Protein AF-A0A376TJC1-F1 (afdb_monomer_lite)

Organism: Escherichia coli (NCBI:txid562)

Sequence (35 aa):
MFTSVAQANAAVIEQIRRARPHWLDVQPASHLSAN

Secondary structure (DSSP, 8-state):
--SSHHHHHHHHHHHHHHH-TT-S----GGGGG--

pLDDT: mean 79.99, std 12.04, range [43.81, 91.81]

Radius of gyration: 10.88 Å; chains: 1; bounding box: 26×20×22 Å

Structure (mmCIF, N/CA/C/O backbone):
data_AF-A0A376TJC1-F1
#
_entry.id   AF-A0A376TJC1-F1
#
loop_
_atom_site.group_PDB
_atom_site.id
_atom_site.type_symbol
_atom_site.label_atom_id
_atom_site.label_alt_id
_atom_site.label_comp_id
_atom_site.label_asym_id
_atom_site.label_entity_id
_atom_site.label_seq_id
_atom_site.pdbx_PDB_ins_code
_atom_site.Cartn_x
_atom_site.Cartn_y
_atom_site.Cartn_z
_atom_site.occupancy
_atom_site.B_iso_or_equiv
_atom_site.auth_seq_id
_atom_site.auth_comp_id
_atom_site.auth_asym_id
_atom_site.auth_atom_id
_atom_site.pdbx_PDB_model_num
ATOM 1 N N . MET A 1 1 ? -11.090 -1.650 2.180 1.00 81.56 1 MET A N 1
ATOM 2 C CA . MET A 1 1 ? -10.846 -0.358 2.857 1.00 81.56 1 MET A CA 1
ATOM 3 C C . MET A 1 1 ? -9.657 -0.551 3.790 1.00 81.56 1 MET A C 1
ATOM 5 O O . MET A 1 1 ? -9.593 -1.608 4.408 1.00 81.56 1 MET A O 1
ATOM 9 N N . PHE A 1 2 ? -8.696 0.376 3.835 1.00 87.50 2 PHE A N 1
ATOM 10 C CA . PHE A 1 2 ? -7.552 0.267 4.752 1.00 87.50 2 PHE A CA 1
ATOM 11 C C . PHE A 1 2 ? -7.971 0.716 6.153 1.00 87.50 2 PHE A C 1
ATOM 13 O O . PHE A 1 2 ? -8.709 1.690 6.285 1.00 87.50 2 PHE A O 1
ATOM 20 N N . THR A 1 3 ? -7.526 0.007 7.187 1.00 90.31 3 THR A N 1
ATOM 21 C CA . THR A 1 3 ? -7.898 0.277 8.586 1.00 90.31 3 THR A CA 1
ATOM 22 C C . THR A 1 3 ? -6.931 1.233 9.279 1.00 90.31 3 THR A C 1
ATOM 24 O O . THR A 1 3 ? -7.181 1.664 10.400 1.00 90.31 3 THR A O 1
ATOM 27 N N . SER A 1 4 ? -5.826 1.588 8.618 1.00 91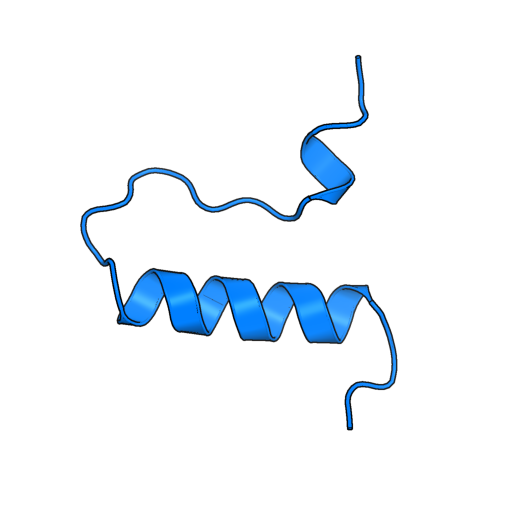.81 4 SER A N 1
ATOM 28 C CA . SER A 1 4 ? -4.855 2.562 9.110 1.00 91.81 4 SER A CA 1
ATOM 29 C C . SER A 1 4 ? -4.093 3.236 7.968 1.00 91.81 4 SER A C 1
ATOM 31 O O . SER A 1 4 ? -3.963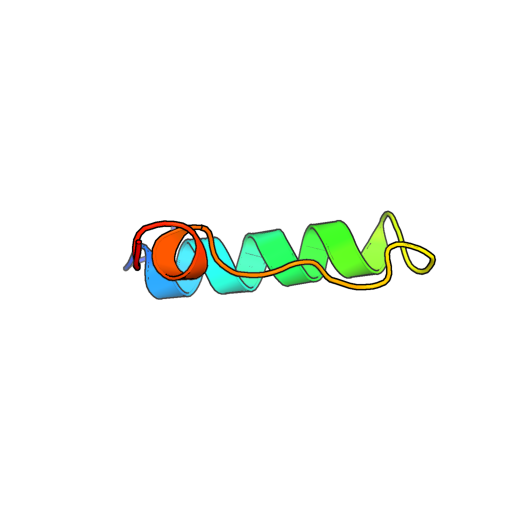 2.689 6.869 1.00 91.81 4 SER A O 1
ATOM 33 N N . VAL A 1 5 ? -3.529 4.412 8.256 1.00 88.38 5 VAL A N 1
ATOM 34 C CA . VAL A 1 5 ? -2.624 5.136 7.345 1.00 88.38 5 VAL A CA 1
ATOM 35 C C . VAL A 1 5 ? -1.391 4.295 7.012 1.00 88.38 5 VAL A C 1
ATOM 37 O O . VAL A 1 5 ? -0.956 4.271 5.866 1.00 88.38 5 VAL A O 1
ATOM 40 N N . ALA A 1 6 ? -0.864 3.539 7.980 1.00 88.25 6 ALA A N 1
ATOM 41 C CA . ALA A 1 6 ? 0.270 2.646 7.756 1.00 88.25 6 ALA A CA 1
ATOM 42 C C . ALA A 1 6 ? -0.048 1.568 6.706 1.00 88.25 6 ALA A C 1
ATOM 44 O O . ALA A 1 6 ? 0.746 1.337 5.794 1.00 88.25 6 ALA A O 1
ATOM 45 N N . GLN A 1 7 ? -1.239 0.961 6.784 1.00 89.38 7 GLN A N 1
ATOM 46 C CA . GLN A 1 7 ? -1.682 -0.037 5.810 1.00 89.38 7 GLN A CA 1
ATOM 47 C C . GLN A 1 7 ? -1.877 0.577 4.415 1.00 89.38 7 GLN A C 1
ATOM 49 O O . GLN A 1 7 ? -1.484 -0.029 3.418 1.00 89.38 7 GLN A O 1
ATOM 54 N N . ALA A 1 8 ? -2.446 1.784 4.342 1.00 91.06 8 ALA A N 1
ATOM 55 C CA . ALA A 1 8 ? -2.612 2.501 3.081 1.00 91.06 8 ALA A CA 1
ATOM 56 C C . ALA A 1 8 ? -1.256 2.846 2.441 1.00 91.06 8 ALA A C 1
ATOM 58 O O . ALA A 1 8 ? -1.052 2.589 1.256 1.00 91.06 8 ALA A O 1
ATOM 59 N N . ASN A 1 9 ? -0.304 3.347 3.233 1.00 90.50 9 ASN A N 1
ATOM 60 C CA . ASN A 1 9 ? 1.031 3.705 2.758 1.00 90.50 9 ASN A CA 1
ATOM 61 C C . ASN A 1 9 ? 1.775 2.490 2.201 1.00 90.50 9 ASN A C 1
ATOM 63 O O . ASN A 1 9 ? 2.328 2.566 1.10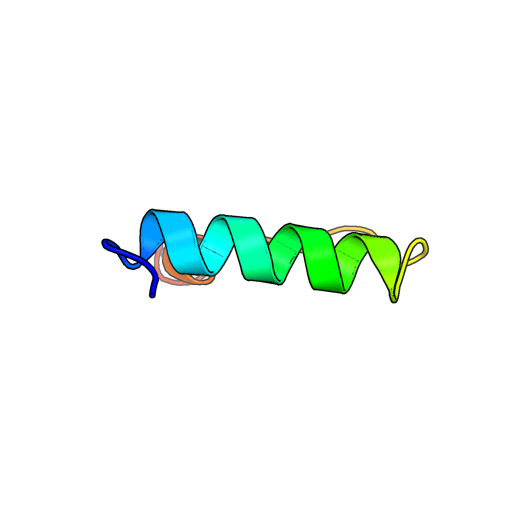7 1.00 90.50 9 ASN A O 1
ATOM 67 N N . ALA A 1 10 ? 1.744 1.357 2.907 1.00 89.50 10 ALA A N 1
ATOM 68 C CA . ALA A 1 10 ? 2.378 0.129 2.437 1.00 89.50 10 ALA A CA 1
ATOM 69 C C . ALA A 1 10 ? 1.807 -0.325 1.082 1.00 89.50 10 ALA A C 1
ATOM 71 O O . ALA A 1 10 ? 2.560 -0.608 0.152 1.00 89.50 10 ALA A O 1
ATOM 72 N N . ALA A 1 11 ? 0.478 -0.329 0.940 1.00 91.25 11 ALA A N 1
ATOM 73 C CA . ALA A 1 11 ? -0.175 -0.738 -0.300 1.00 91.25 11 ALA A CA 1
ATOM 74 C C . ALA A 1 11 ? 0.165 0.188 -1.484 1.00 91.25 11 ALA A C 1
ATOM 76 O O . ALA A 1 11 ? 0.422 -0.292 -2.590 1.00 91.25 11 ALA A O 1
ATOM 77 N N . VAL A 1 12 ? 0.208 1.503 -1.253 1.00 89.50 12 VAL A N 1
ATOM 78 C CA . VAL A 1 12 ? 0.552 2.494 -2.283 1.00 89.50 12 VAL A CA 1
ATOM 79 C C . VAL A 1 12 ? 2.022 2.384 -2.697 1.00 89.50 12 VAL A C 1
ATOM 81 O O . VAL A 1 12 ? 2.316 2.394 -3.891 1.00 89.50 12 VAL A O 1
ATOM 84 N N . ILE A 1 13 ? 2.947 2.216 -1.746 1.00 88.50 13 ILE A N 1
ATOM 85 C CA . ILE A 1 13 ? 4.381 2.049 -2.040 1.00 88.50 13 ILE A CA 1
ATOM 86 C C . ILE A 1 13 ? 4.615 0.822 -2.926 1.00 88.50 13 ILE A C 1
ATOM 88 O O . ILE A 1 13 ? 5.333 0.915 -3.923 1.00 88.50 13 ILE A O 1
ATOM 92 N N . GLU A 1 14 ? 3.972 -0.309 -2.624 1.00 88.25 14 GLU A N 1
ATOM 93 C CA . GLU A 1 14 ? 4.080 -1.516 -3.452 1.00 88.25 14 GLU A CA 1
ATOM 94 C C . GLU A 1 14 ? 3.538 -1.303 -4.869 1.00 88.25 14 GLU A C 1
ATOM 96 O O . GLU A 1 14 ? 4.137 -1.756 -5.848 1.00 88.25 14 GLU A O 1
ATOM 101 N N . GLN A 1 15 ? 2.423 -0.583 -5.005 1.00 90.31 15 GLN A N 1
ATOM 102 C CA . GLN A 1 15 ? 1.854 -0.272 -6.313 1.00 90.31 15 GLN A CA 1
ATOM 103 C C . GLN A 1 15 ? 2.805 0.594 -7.147 1.00 90.31 15 GLN A C 1
ATOM 105 O O . GLN A 1 15 ? 3.017 0.319 -8.330 1.00 90.31 15 GLN A O 1
ATOM 110 N N . ILE A 1 16 ? 3.419 1.600 -6.524 1.00 88.75 16 ILE A N 1
ATOM 111 C CA . ILE A 1 16 ? 4.397 2.468 -7.177 1.00 88.75 16 ILE A CA 1
ATOM 112 C C . ILE A 1 16 ? 5.637 1.665 -7.581 1.00 88.75 16 ILE A C 1
ATOM 114 O O . ILE A 1 16 ? 6.066 1.772 -8.729 1.00 88.75 16 ILE A O 1
ATOM 118 N N . ARG A 1 17 ? 6.179 0.817 -6.695 1.00 85.38 17 ARG A N 1
ATOM 119 C CA . ARG A 1 17 ? 7.365 -0.005 -6.992 1.00 85.38 17 ARG A CA 1
ATOM 120 C C . ARG A 1 17 ? 7.141 -0.907 -8.206 1.00 85.38 17 ARG A C 1
ATOM 122 O O . ARG A 1 17 ? 8.008 -1.009 -9.068 1.00 85.38 17 ARG A O 1
ATOM 129 N N . ARG A 1 18 ? 5.954 -1.514 -8.318 1.00 85.94 18 ARG A N 1
ATOM 130 C CA . ARG A 1 18 ? 5.572 -2.329 -9.485 1.00 85.94 18 ARG A CA 1
ATOM 131 C C . ARG A 1 18 ? 5.445 -1.500 -10.762 1.00 85.94 18 ARG A C 1
ATOM 133 O O . ARG A 1 18 ? 5.865 -1.947 -11.823 1.00 85.94 18 ARG A O 1
ATOM 140 N N . ALA A 1 19 ? 4.865 -0.304 -10.672 1.00 91.56 19 ALA A N 1
ATOM 141 C CA . ALA A 1 19 ? 4.650 0.568 -11.826 1.00 91.56 19 ALA A CA 1
ATOM 142 C C . ALA A 1 19 ? 5.927 1.293 -12.292 1.00 91.56 19 ALA A C 1
ATOM 144 O O . ALA A 1 19 ? 6.007 1.732 -13.445 1.00 91.56 19 ALA A O 1
ATOM 145 N N . ARG A 1 20 ? 6.904 1.470 -11.398 1.00 85.88 20 ARG A N 1
ATOM 146 C CA . ARG A 1 20 ? 8.150 2.213 -11.619 1.00 85.88 20 ARG A CA 1
ATOM 147 C C . ARG A 1 20 ? 9.339 1.458 -11.006 1.00 85.88 20 ARG A C 1
ATOM 149 O O . ARG A 1 20 ? 9.942 1.942 -10.056 1.00 85.88 20 ARG A O 1
ATOM 156 N N . PRO A 1 21 ? 9.731 0.301 -11.568 1.00 78.06 21 PRO A N 1
ATOM 157 C CA . PRO A 1 21 ? 10.823 -0.511 -11.021 1.00 78.06 21 PRO A CA 1
ATOM 158 C C . PRO A 1 21 ? 12.202 0.174 -11.069 1.00 78.06 21 PRO A C 1
ATOM 160 O O . PRO A 1 21 ? 13.125 -0.285 -10.410 1.00 78.06 21 PRO A O 1
ATOM 163 N N . HIS A 1 22 ? 12.353 1.261 -11.837 1.00 82.81 22 HIS A N 1
ATOM 164 C CA . HIS A 1 22 ? 13.582 2.062 -11.925 1.00 82.81 22 HIS A CA 1
ATOM 165 C C . HIS A 1 22 ? 13.639 3.223 -10.918 1.00 82.81 22 HIS A C 1
ATOM 167 O O . HIS A 1 22 ? 14.630 3.949 -10.879 1.00 82.81 22 HIS A O 1
ATOM 173 N N . TRP A 1 23 ? 12.578 3.454 -10.141 1.00 78.06 23 TRP A N 1
ATOM 174 C CA . TRP A 1 23 ? 12.612 4.455 -9.082 1.00 78.06 23 TRP A CA 1
ATOM 175 C C . TRP A 1 23 ? 13.401 3.905 -7.896 1.00 78.06 23 TRP A C 1
ATOM 177 O O . TRP A 1 23 ? 13.006 2.909 -7.295 1.00 78.06 23 TRP A O 1
ATOM 187 N N . LEU A 1 24 ? 14.527 4.555 -7.602 1.00 67.69 24 LEU A N 1
ATOM 188 C CA . LEU A 1 24 ? 15.522 4.078 -6.644 1.00 67.69 24 LEU A CA 1
ATOM 189 C C . LEU A 1 24 ? 15.017 4.089 -5.192 1.00 67.69 24 LEU A C 1
ATOM 191 O O . LEU A 1 24 ? 15.344 3.159 -4.468 1.00 67.69 24 LEU A O 1
ATOM 195 N N . ASP A 1 25 ? 14.159 5.040 -4.789 1.00 70.19 25 ASP A N 1
ATOM 196 C CA . ASP A 1 25 ? 13.738 5.177 -3.384 1.00 70.19 25 ASP A CA 1
ATOM 197 C C . ASP A 1 25 ? 12.310 5.730 -3.216 1.00 70.19 25 ASP A C 1
ATOM 199 O O . ASP A 1 25 ? 12.087 6.939 -3.152 1.00 70.19 25 ASP A O 1
ATOM 203 N N . VAL A 1 26 ? 11.315 4.848 -3.087 1.00 74.25 26 VAL A N 1
ATOM 204 C CA . VAL A 1 26 ? 9.953 5.233 -2.668 1.00 74.25 26 VAL A CA 1
ATOM 205 C C . VAL A 1 26 ? 9.815 4.985 -1.170 1.00 74.25 26 VAL A C 1
ATOM 207 O O . VAL A 1 26 ? 9.864 3.836 -0.731 1.00 74.25 26 VAL A O 1
ATOM 210 N N . GLN A 1 27 ? 9.623 6.048 -0.386 1.00 70.50 27 GLN A N 1
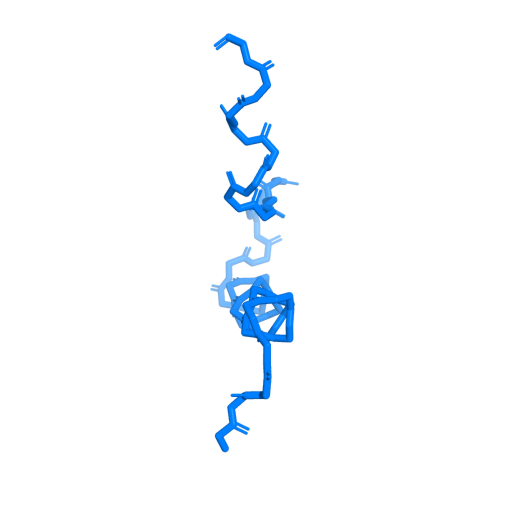ATOM 211 C CA . GLN A 1 27 ? 9.494 5.971 1.073 1.00 70.50 27 GLN A CA 1
ATOM 212 C C . GLN A 1 27 ? 8.123 6.466 1.560 1.00 70.50 27 GLN A C 1
ATOM 214 O O . GLN A 1 27 ? 7.495 7.293 0.891 1.00 70.50 27 GLN A O 1
ATOM 219 N N . PRO A 1 28 ? 7.636 5.987 2.723 1.00 72.62 28 PRO A N 1
ATOM 220 C CA . PRO A 1 28 ? 6.425 6.521 3.336 1.00 72.62 28 PRO A CA 1
ATOM 221 C C . PRO A 1 28 ? 6.553 8.025 3.602 1.00 72.62 28 PRO A C 1
ATOM 223 O O . PRO A 1 28 ? 7.583 8.484 4.089 1.00 72.62 28 PRO A O 1
ATOM 226 N N . ALA A 1 29 ? 5.479 8.786 3.366 1.00 71.31 29 ALA A N 1
ATOM 227 C CA . ALA 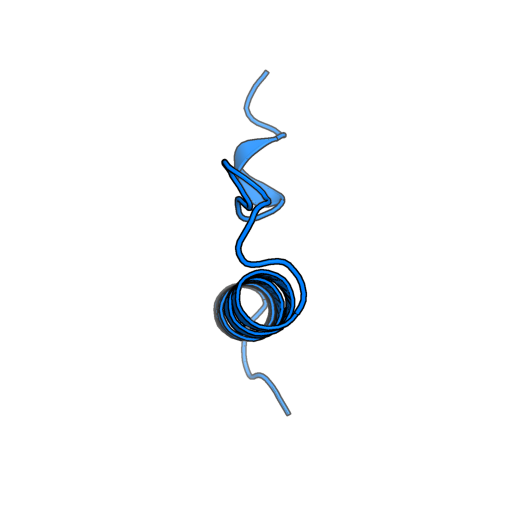A 1 29 ? 5.465 10.240 3.568 1.00 71.31 29 ALA A CA 1
ATOM 228 C C . ALA A 1 29 ? 5.841 10.667 5.001 1.00 71.31 29 ALA A C 1
ATOM 230 O O . ALA A 1 29 ? 6.387 11.748 5.204 1.00 71.31 29 ALA A O 1
ATOM 231 N N . SER A 1 30 ? 5.613 9.797 5.991 1.00 71.88 30 SER A N 1
ATOM 232 C CA . SER A 1 30 ? 6.016 10.017 7.383 1.00 71.88 30 SER A CA 1
ATOM 233 C C . SER A 1 30 ? 7.527 10.186 7.571 1.00 71.88 30 SER A C 1
ATOM 235 O O . SER A 1 30 ? 7.933 10.803 8.548 1.00 71.88 30 SER A O 1
ATOM 237 N N . HIS A 1 31 ? 8.362 9.680 6.656 1.00 69.31 31 HIS A N 1
ATOM 238 C CA . HIS A 1 31 ? 9.817 9.873 6.707 1.00 69.31 31 HIS A CA 1
ATOM 239 C C . HIS A 1 31 ? 10.267 11.273 6.262 1.00 69.31 31 HIS A C 1
ATOM 241 O O . HIS A 1 31 ? 11.380 11.668 6.586 1.00 69.31 31 HIS A O 1
ATOM 247 N N . LEU A 1 32 ? 9.427 12.044 5.559 1.00 64.19 32 LEU A N 1
ATOM 248 C CA . LEU A 1 32 ? 9.800 13.381 5.076 1.00 64.19 32 LEU A CA 1
ATOM 249 C C . LEU A 1 32 ? 9.641 14.487 6.139 1.00 64.19 32 LEU A C 1
ATOM 251 O O . LEU A 1 32 ? 10.124 15.592 5.934 1.00 64.19 32 LEU A O 1
ATOM 255 N N . SER A 1 33 ? 8.953 14.205 7.254 1.00 57.56 33 SER A N 1
ATOM 256 C CA . SER A 1 33 ? 8.592 15.194 8.288 1.00 57.56 33 SER A CA 1
ATOM 257 C C . SER A 1 33 ? 9.538 15.212 9.500 1.00 57.56 33 SER A C 1
ATOM 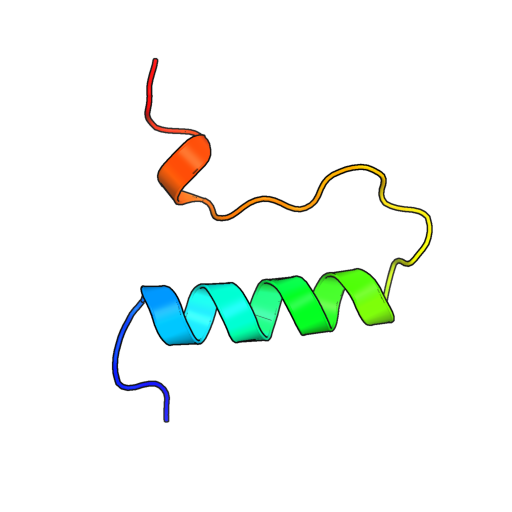259 O O . SER A 1 33 ? 9.213 15.824 10.516 1.00 57.56 33 SER A O 1
ATOM 261 N N . ALA A 1 34 ? 10.682 14.529 9.427 1.00 53.78 34 ALA A N 1
ATOM 262 C CA . ALA A 1 34 ? 11.735 14.600 10.437 1.00 53.78 34 ALA A CA 1
ATOM 263 C C . ALA A 1 34 ? 12.842 15.562 9.972 1.00 53.78 34 ALA A C 1
ATOM 265 O O . ALA A 1 34 ? 13.962 15.131 9.706 1.00 53.78 34 ALA A O 1
ATOM 266 N N . ASN A 1 35 ? 12.505 16.844 9.807 1.00 43.81 35 ASN A N 1
ATOM 267 C CA . ASN A 1 35 ? 13.465 17.949 9.746 1.00 43.81 35 ASN A CA 1
ATOM 268 C C . ASN A 1 35 ? 12.786 19.265 10.132 1.00 43.81 35 ASN A C 1
ATOM 270 O O . ASN A 1 35 ? 11.686 19.519 9.589 1.00 43.81 35 ASN A O 1
#

Foldseek 3Di:
DDPDPVRVQVVVQVVCCVVCVPPPDDDRPVVVPPD